Protein AF-A0A378MG06-F1 (afdb_monomer_lite)

Sequence (152 aa):
MESMGKHFRNWECFSLLSLLPGVKYLRTYIRFLKGSFFMEALMKEKLNILPEAPGCYIYKDENGEILYIGKSKCLKKRVRSYFNKTQIGKTARLVRLINDLEYIVTDSEKEALLLEMSLIHTYKPPFNIQLKDGTSYPYIKITNEKIRSSRS

Structure (mmCIF, N/CA/C/O backbone):
data_AF-A0A378MG06-F1
#
_entry.id   AF-A0A378MG06-F1
#
loop_
_atom_site.group_PDB
_atom_site.id
_atom_site.type_symbol
_atom_site.label_atom_id
_atom_site.label_alt_id
_atom_site.label_comp_id
_atom_site.label_asym_id
_atom_site.label_entity_id
_atom_site.label_seq_id
_atom_site.pdbx_PDB_ins_code
_atom_site.Cartn_x
_atom_site.Cartn_y
_atom_site.Cartn_z
_atom_site.occupancy
_atom_site.B_iso_or_equiv
_atom_site.auth_seq_id
_atom_site.auth_comp_id
_atom_site.auth_asym_id
_atom_site.auth_atom_id
_atom_site.pdbx_PDB_model_num
ATOM 1 N N . MET A 1 1 ? -21.850 9.815 -35.451 1.00 33.56 1 MET A N 1
ATOM 2 C CA . MET A 1 1 ? -21.741 8.764 -36.483 1.00 33.56 1 MET A CA 1
ATOM 3 C C . MET A 1 1 ? -20.522 9.118 -37.322 1.00 33.56 1 MET A C 1
ATOM 5 O O . MET A 1 1 ? -20.581 10.116 -38.018 1.00 33.56 1 MET A O 1
ATOM 9 N N . GLU A 1 2 ? -19.354 8.640 -36.869 1.00 34.91 2 GLU A N 1
ATOM 10 C CA . GLU A 1 2 ? -18.378 7.842 -37.657 1.00 34.91 2 GLU A CA 1
ATOM 11 C C . GLU A 1 2 ? -17.551 8.706 -38.635 1.00 34.91 2 GLU A C 1
ATOM 13 O O . GLU A 1 2 ? -18.105 9.449 -39.422 1.00 34.91 2 GLU A O 1
ATOM 18 N N . SER A 1 3 ? -16.215 8.734 -38.618 1.00 33.41 3 SER A N 1
ATOM 19 C CA . SER A 1 3 ? -15.285 7.626 -38.402 1.00 33.41 3 SER A CA 1
ATOM 20 C C . SER A 1 3 ? -14.043 8.020 -37.585 1.00 33.41 3 SER A C 1
ATOM 22 O O . SER A 1 3 ? -13.287 8.925 -37.946 1.00 33.41 3 SER A O 1
ATOM 24 N N . MET A 1 4 ? -13.786 7.241 -36.534 1.00 36.12 4 MET A N 1
ATOM 25 C CA . MET A 1 4 ? -12.445 6.935 -36.038 1.00 36.12 4 MET A CA 1
ATOM 26 C C . MET A 1 4 ? -11.611 6.258 -37.138 1.00 36.12 4 MET A C 1
ATOM 28 O O . MET A 1 4 ? -12.160 5.554 -37.980 1.00 36.12 4 MET A O 1
ATOM 32 N N . GLY A 1 5 ? -10.281 6.355 -37.046 1.00 38.69 5 GLY A N 1
ATOM 33 C CA . GLY A 1 5 ? -9.412 5.283 -37.547 1.00 38.69 5 GLY A CA 1
ATOM 34 C C . GLY A 1 5 ? -8.328 5.687 -38.536 1.00 38.69 5 GLY A C 1
ATOM 35 O O . GLY A 1 5 ? -8.297 5.180 -39.649 1.00 38.69 5 GLY A O 1
ATOM 36 N N . LYS A 1 6 ? -7.362 6.504 -38.102 1.00 40.28 6 LYS A N 1
ATOM 37 C CA . LYS A 1 6 ? -5.994 6.457 -38.652 1.00 40.28 6 LYS A CA 1
ATOM 38 C C . LYS A 1 6 ? -4.939 6.506 -37.544 1.00 40.28 6 LYS A C 1
ATOM 40 O O . LYS A 1 6 ? -3.966 7.240 -37.623 1.00 40.28 6 LYS A O 1
ATOM 45 N N . HIS A 1 7 ? -5.107 5.672 -36.519 1.00 35.78 7 HIS A N 1
ATOM 46 C CA . HIS A 1 7 ? -3.945 5.083 -35.856 1.00 35.78 7 HIS A CA 1
ATOM 47 C C . HIS A 1 7 ? -3.669 3.761 -36.562 1.00 35.78 7 HIS A C 1
ATOM 49 O O . HIS A 1 7 ? -4.228 2.720 -36.218 1.00 35.78 7 HIS A O 1
ATOM 55 N N . PHE A 1 8 ? -2.856 3.830 -37.617 1.00 36.25 8 PHE A N 1
ATOM 56 C CA . PHE A 1 8 ? -2.288 2.638 -38.228 1.00 36.25 8 PHE A CA 1
ATOM 57 C C . PHE A 1 8 ? -1.542 1.868 -37.137 1.00 36.25 8 PHE A C 1
ATOM 59 O O . PHE A 1 8 ? -0.629 2.381 -36.488 1.00 36.25 8 PHE A O 1
ATOM 66 N N . ARG A 1 9 ? -2.018 0.652 -36.881 1.00 44.00 9 ARG A N 1
ATOM 67 C CA . ARG A 1 9 ? -1.487 -0.271 -35.889 1.00 44.00 9 ARG A CA 1
ATOM 68 C C . ARG A 1 9 ? -0.050 -0.632 -36.268 1.00 44.00 9 ARG A C 1
ATOM 70 O O . ARG A 1 9 ? 0.170 -1.541 -37.058 1.00 44.00 9 ARG A O 1
ATOM 77 N N . ASN A 1 10 ? 0.927 0.026 -35.638 1.00 46.59 10 ASN A N 1
ATOM 78 C CA . ASN A 1 10 ? 2.355 -0.312 -35.739 1.00 46.59 10 ASN A CA 1
ATOM 79 C C . ASN A 1 10 ? 2.647 -1.798 -35.433 1.00 46.59 10 ASN A C 1
ATOM 81 O O . ASN A 1 10 ? 3.694 -2.313 -35.806 1.00 46.59 10 ASN A O 1
ATOM 85 N N . TRP A 1 11 ? 1.724 -2.513 -34.784 1.00 43.53 11 TRP A N 1
ATOM 86 C CA . TRP A 1 11 ? 1.871 -3.916 -34.397 1.00 43.53 11 TRP A CA 1
ATOM 87 C C . TRP A 1 11 ? 1.807 -4.927 -35.554 1.00 43.53 11 TRP A C 1
ATOM 89 O O . TRP A 1 11 ? 2.379 -6.009 -35.409 1.00 43.53 11 TRP A O 1
ATOM 99 N N . GLU A 1 12 ? 1.182 -4.606 -36.694 1.00 46.97 12 GLU A N 1
ATOM 100 C CA . G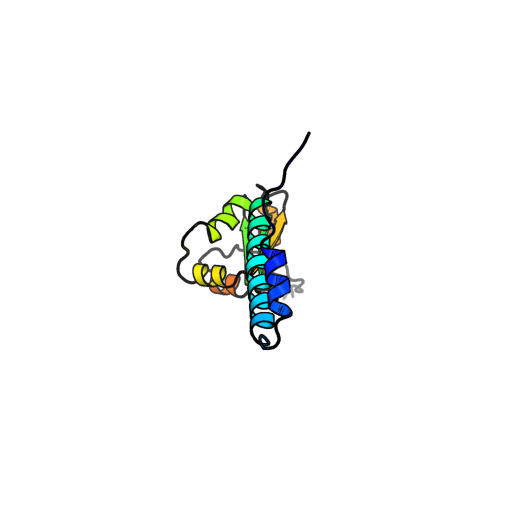LU A 1 12 ? 1.111 -5.541 -37.834 1.00 46.97 12 GLU A CA 1
ATOM 101 C C . GLU A 1 12 ? 2.462 -5.661 -38.563 1.00 46.97 12 GLU A C 1
ATOM 103 O O . GLU A 1 12 ? 2.894 -6.779 -38.865 1.00 46.97 12 GLU A O 1
ATOM 108 N N . CYS A 1 13 ? 3.204 -4.551 -38.700 1.00 47.72 13 CYS A N 1
ATOM 109 C CA . CYS A 1 13 ? 4.572 -4.536 -39.242 1.00 47.72 13 CYS A CA 1
ATOM 110 C C . CYS A 1 13 ? 5.557 -5.385 -38.420 1.00 47.72 13 CYS A C 1
ATOM 112 O O . CYS A 1 13 ? 6.447 -6.023 -38.979 1.00 47.72 13 CYS A O 1
ATOM 114 N N . PHE A 1 14 ? 5.395 -5.449 -37.094 1.00 52.12 14 PHE A N 1
ATOM 115 C CA . PHE A 1 14 ? 6.279 -6.253 -36.242 1.00 52.12 14 PHE A CA 1
ATOM 116 C C . PHE A 1 14 ? 6.019 -7.761 -36.341 1.00 52.12 14 PHE A C 1
ATOM 118 O O . PHE A 1 14 ? 6.924 -8.544 -36.054 1.00 52.12 14 PHE A O 1
ATOM 125 N N . SER A 1 15 ? 4.819 -8.191 -36.756 1.00 53.66 15 SER A N 1
ATOM 126 C CA . SER A 1 15 ? 4.554 -9.619 -36.984 1.00 53.66 15 SER A CA 1
ATOM 127 C C . SER A 1 15 ? 5.322 -10.145 -38.206 1.00 53.66 15 SER A C 1
ATOM 129 O O . SER A 1 15 ? 5.875 -11.244 -38.156 1.00 53.66 15 SER A O 1
ATOM 131 N N . LEU A 1 16 ? 5.476 -9.315 -39.244 1.00 54.25 16 LEU A N 1
ATOM 132 C CA . LEU A 1 16 ? 6.189 -9.648 -40.481 1.00 54.25 16 LEU A CA 1
ATOM 133 C C . LEU A 1 16 ? 7.706 -9.798 -40.280 1.00 54.25 16 LEU A C 1
ATOM 135 O O . LEU A 1 16 ? 8.316 -10.667 -40.897 1.00 54.25 16 LEU A O 1
ATOM 139 N N . LEU A 1 17 ? 8.316 -9.051 -39.350 1.00 55.06 17 LEU A N 1
ATOM 140 C CA . LEU A 1 17 ? 9.748 -9.195 -39.033 1.00 55.06 17 LEU A CA 1
ATOM 141 C C . LEU A 1 17 ? 10.109 -10.561 -38.421 1.00 55.06 17 LEU A C 1
ATOM 143 O O . LEU A 1 17 ? 11.265 -10.974 -38.474 1.00 55.06 17 LEU A O 1
ATOM 147 N N . SER A 1 18 ? 9.134 -11.268 -37.840 1.00 54.19 18 SER A N 1
ATOM 148 C CA . SER A 1 18 ? 9.343 -12.590 -37.234 1.00 54.19 18 SER A CA 1
ATOM 149 C C . SER A 1 18 ? 9.375 -13.749 -38.242 1.00 54.19 18 SER A C 1
ATOM 151 O O . SER A 1 18 ? 9.737 -14.864 -37.864 1.00 54.19 18 SER A O 1
ATOM 153 N N . LEU A 1 19 ? 9.025 -13.482 -39.508 1.00 55.62 19 LEU A N 1
ATOM 154 C CA . LEU A 1 19 ? 9.002 -14.449 -40.614 1.00 55.62 19 LEU A CA 1
ATOM 155 C C . LEU A 1 19 ? 10.276 -14.415 -41.476 1.00 55.62 19 LEU A C 1
ATOM 157 O O . LEU A 1 19 ? 10.436 -15.257 -42.357 1.00 55.62 19 LEU A O 1
ATOM 161 N N . LEU A 1 20 ? 11.197 -13.477 -41.224 1.00 57.81 20 LEU A N 1
ATOM 162 C CA . LEU A 1 20 ? 12.468 -13.404 -41.943 1.00 57.81 20 LEU A CA 1
ATOM 163 C C . LEU A 1 20 ? 13.445 -14.480 -41.420 1.00 57.81 20 LEU A C 1
ATOM 165 O O . LEU A 1 20 ? 13.736 -14.520 -40.217 1.00 57.81 20 LEU A O 1
ATOM 169 N N . PRO A 1 21 ? 13.977 -15.362 -42.286 1.00 49.91 21 PRO A N 1
ATOM 170 C CA . PRO A 1 21 ? 14.951 -16.367 -41.877 1.00 49.91 21 PRO A CA 1
ATOM 171 C C . PRO A 1 21 ? 16.254 -15.679 -41.442 1.00 49.91 21 PRO A C 1
ATOM 173 O O . PRO A 1 21 ? 16.888 -14.980 -42.224 1.00 49.91 21 PRO A O 1
ATOM 176 N N . GLY A 1 22 ? 16.641 -15.853 -40.173 1.00 56.19 22 GLY A N 1
ATOM 177 C CA . GLY A 1 22 ? 17.875 -15.290 -39.597 1.00 56.19 22 GLY A CA 1
ATOM 178 C C . GLY A 1 22 ? 17.691 -14.554 -38.267 1.00 56.19 22 GLY A C 1
ATOM 179 O O . GLY A 1 22 ? 18.656 -14.354 -37.535 1.00 56.19 22 GLY A O 1
ATOM 180 N N . 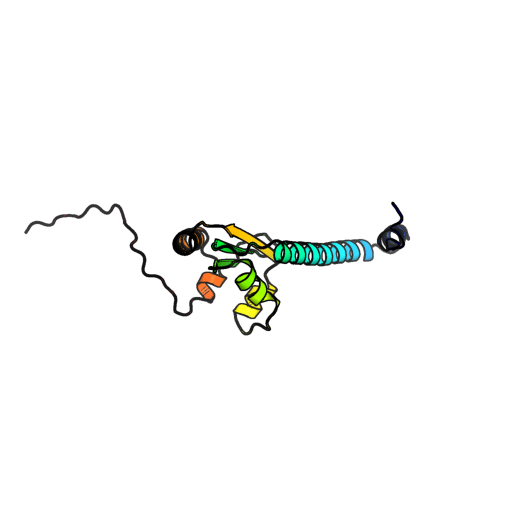VAL A 1 23 ? 16.456 -14.221 -37.877 1.00 53.88 23 VAL A N 1
ATOM 181 C CA . VAL A 1 23 ? 16.195 -13.362 -36.709 1.00 53.88 23 VAL A CA 1
ATOM 182 C C . VAL A 1 23 ? 15.773 -14.149 -35.456 1.00 53.88 23 VAL A C 1
ATOM 184 O O . VAL A 1 23 ? 14.777 -13.845 -34.801 1.00 53.88 23 VAL A O 1
ATOM 187 N N . LYS A 1 24 ? 16.540 -15.183 -35.075 1.00 50.25 24 LYS A N 1
ATOM 188 C CA . LYS A 1 24 ? 16.274 -15.972 -33.845 1.00 50.25 24 LYS A CA 1
ATOM 189 C C . LYS A 1 24 ? 16.341 -15.126 -32.560 1.00 50.25 24 LYS A C 1
ATOM 191 O O . LYS A 1 24 ? 15.642 -15.435 -31.600 1.00 50.25 24 LYS A O 1
ATOM 196 N N . TYR A 1 25 ? 17.116 -14.038 -32.559 1.00 52.03 25 TYR A N 1
ATOM 197 C CA . TYR A 1 25 ? 17.301 -13.161 -31.394 1.00 52.03 25 TYR A CA 1
ATOM 198 C C . TYR A 1 25 ? 16.210 -12.089 -31.220 1.00 52.03 25 TYR A C 1
ATOM 200 O O . TYR A 1 25 ? 15.889 -11.742 -30.081 1.00 52.03 25 TYR A O 1
ATOM 208 N N . LEU A 1 26 ? 15.563 -11.604 -32.295 1.00 54.31 26 LEU A N 1
ATOM 209 C CA . LEU A 1 26 ? 14.490 -10.606 -32.134 1.00 54.31 26 LEU A CA 1
ATOM 210 C C . LEU A 1 26 ? 13.245 -11.199 -31.489 1.00 54.31 26 LEU A C 1
ATOM 212 O O . LEU A 1 26 ? 12.506 -10.463 -30.853 1.00 54.31 26 LEU A O 1
ATOM 216 N N . ARG A 1 27 ? 12.978 -12.501 -31.622 1.00 50.41 27 ARG A N 1
ATOM 217 C CA . ARG A 1 27 ? 11.740 -13.079 -31.081 1.00 50.41 27 ARG A CA 1
ATOM 218 C C . ARG A 1 27 ? 11.698 -13.009 -29.550 1.00 50.41 27 ARG A C 1
ATOM 220 O O . ARG A 1 27 ? 10.661 -12.663 -28.986 1.00 50.41 27 ARG A O 1
ATOM 227 N N . THR A 1 28 ? 12.829 -13.257 -28.888 1.00 53.09 28 THR A N 1
ATOM 228 C CA . THR A 1 28 ? 12.982 -13.087 -27.433 1.00 53.09 28 THR A CA 1
ATOM 229 C C . THR A 1 28 ? 12.961 -11.613 -27.048 1.00 53.09 28 THR A C 1
ATOM 231 O O . THR A 1 28 ? 12.262 -11.246 -26.110 1.00 53.09 28 THR A O 1
ATOM 234 N N . TYR A 1 29 ? 13.644 -10.755 -27.809 1.00 56.84 29 TYR A N 1
ATOM 235 C CA . TYR A 1 29 ? 13.672 -9.313 -27.558 1.00 56.84 29 TYR A CA 1
ATOM 236 C C . TYR A 1 29 ? 12.289 -8.662 -27.719 1.00 56.84 29 TYR A C 1
ATOM 238 O O . TYR A 1 29 ? 11.867 -7.896 -26.868 1.00 56.84 29 TYR A O 1
ATOM 246 N N . ILE A 1 30 ? 11.515 -9.039 -28.739 1.00 56.34 30 ILE A N 1
ATOM 247 C CA . ILE A 1 30 ? 10.133 -8.587 -28.948 1.00 56.34 30 ILE A CA 1
ATOM 248 C C . ILE A 1 30 ? 9.219 -9.113 -27.835 1.00 56.34 30 ILE A C 1
ATOM 250 O O . ILE A 1 30 ? 8.339 -8.384 -27.389 1.00 56.34 30 ILE A O 1
ATOM 254 N N . ARG A 1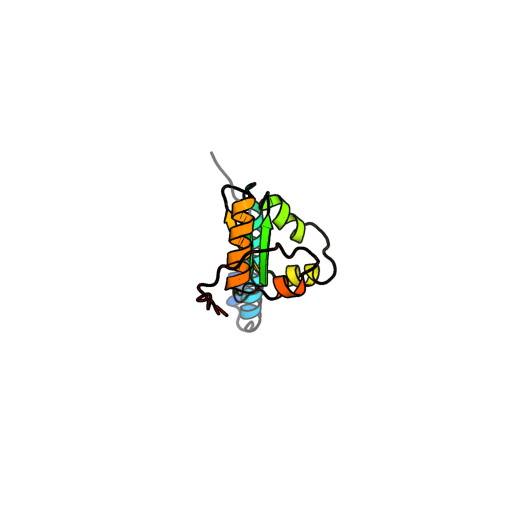 31 ? 9.413 -10.350 -27.352 1.00 55.59 31 ARG A N 1
ATOM 255 C CA . ARG A 1 31 ? 8.663 -10.882 -26.199 1.00 55.59 31 ARG A CA 1
ATOM 256 C C . ARG A 1 31 ? 8.991 -10.117 -24.913 1.00 55.59 31 ARG A C 1
ATOM 258 O O . ARG A 1 31 ? 8.076 -9.771 -24.174 1.00 55.59 31 ARG A O 1
ATOM 265 N N . PHE A 1 32 ? 10.267 -9.818 -24.690 1.00 59.16 32 PHE A N 1
ATOM 266 C CA . PHE A 1 32 ? 10.763 -9.039 -23.558 1.00 59.16 32 PHE A CA 1
ATOM 267 C C . PHE A 1 32 ? 10.256 -7.587 -23.595 1.00 59.16 32 PHE A C 1
ATOM 269 O O . PHE A 1 32 ? 9.690 -7.107 -22.617 1.00 59.16 32 PHE A O 1
ATOM 276 N N . LEU A 1 33 ? 10.350 -6.923 -24.751 1.00 59.94 33 LEU A N 1
ATOM 277 C CA . LEU A 1 33 ? 9.834 -5.569 -24.968 1.00 59.94 33 LEU A CA 1
ATOM 278 C C . LEU A 1 33 ? 8.312 -5.500 -24.821 1.00 59.94 33 LEU A C 1
ATOM 280 O O . LEU A 1 33 ? 7.804 -4.568 -24.205 1.00 59.94 33 LEU A O 1
ATOM 284 N N . LYS A 1 34 ? 7.576 -6.490 -25.345 1.00 58.75 34 LYS A N 1
ATOM 285 C CA . LYS A 1 34 ? 6.123 -6.574 -25.149 1.00 58.75 34 LYS A CA 1
ATOM 286 C C . LYS A 1 34 ? 5.769 -6.776 -23.680 1.00 58.75 34 LYS A C 1
ATOM 288 O O . LYS A 1 34 ? 4.843 -6.125 -23.223 1.00 58.75 34 LYS A O 1
ATOM 293 N N . GLY A 1 35 ? 6.496 -7.625 -22.951 1.00 59.88 35 GLY A N 1
ATOM 294 C CA . GLY A 1 35 ? 6.280 -7.842 -21.519 1.00 59.88 35 GLY A CA 1
ATOM 295 C C . GLY A 1 35 ? 6.499 -6.568 -20.706 1.00 59.88 35 GLY A C 1
ATOM 296 O O . GLY A 1 35 ? 5.588 -6.120 -20.022 1.00 59.88 35 GLY A O 1
ATOM 297 N N . SER A 1 36 ? 7.663 -5.933 -20.853 1.00 67.94 36 SER A N 1
ATOM 298 C CA . SER A 1 36 ? 8.000 -4.700 -20.131 1.00 67.94 36 SER A CA 1
ATOM 299 C C . SER A 1 36 ? 7.027 -3.552 -20.439 1.00 67.94 36 SER A C 1
ATOM 301 O O . SER A 1 36 ? 6.497 -2.934 -19.518 1.00 67.94 36 SER A O 1
ATOM 303 N N . PHE A 1 37 ? 6.711 -3.318 -21.718 1.00 71.88 37 PHE A N 1
ATOM 304 C CA . PHE A 1 37 ? 5.774 -2.264 -22.116 1.00 71.88 37 PHE A CA 1
ATOM 305 C C . PHE A 1 37 ? 4.336 -2.544 -21.653 1.00 71.88 37 PHE A C 1
ATOM 307 O O . PHE A 1 37 ? 3.630 -1.634 -21.221 1.00 71.88 37 PHE A O 1
ATOM 314 N N . PHE A 1 38 ? 3.889 -3.801 -21.726 1.00 72.94 38 PHE A N 1
ATOM 315 C CA . PHE A 1 38 ? 2.547 -4.191 -21.293 1.00 72.94 38 PHE A CA 1
ATOM 316 C C . PHE A 1 38 ? 2.375 -4.051 -19.777 1.00 72.94 38 PHE A C 1
ATOM 318 O O . PHE A 1 38 ? 1.356 -3.528 -19.331 1.00 72.94 38 PHE A O 1
ATOM 325 N N . MET A 1 39 ? 3.386 -4.429 -18.989 1.00 71.00 39 MET A N 1
ATOM 326 C CA . MET A 1 39 ? 3.365 -4.247 -17.533 1.00 71.00 39 MET A CA 1
ATOM 327 C C . MET A 1 39 ? 3.359 -2.766 -17.144 1.00 71.00 39 MET A C 1
ATOM 329 O O . MET A 1 39 ? 2.595 -2.366 -16.267 1.00 71.00 39 MET A O 1
ATOM 333 N N . GLU A 1 40 ? 4.125 -1.919 -17.840 1.00 76.25 40 GLU A N 1
ATOM 334 C CA . GLU A 1 40 ? 4.091 -0.471 -17.604 1.00 76.25 40 GLU A CA 1
ATOM 335 C C . GLU A 1 40 ? 2.706 0.129 -17.908 1.00 76.25 40 GLU A C 1
ATOM 337 O O . GLU A 1 40 ? 2.199 0.961 -17.150 1.00 76.25 40 GLU A O 1
ATOM 342 N N . ALA A 1 41 ? 2.066 -0.308 -18.997 1.00 78.94 41 ALA A N 1
ATOM 343 C CA . ALA A 1 41 ? 0.722 0.129 -19.363 1.00 78.94 41 ALA A CA 1
ATOM 344 C C . ALA A 1 41 ? -0.331 -0.307 -18.327 1.00 78.94 41 ALA A C 1
ATOM 346 O O . ALA A 1 41 ? -1.130 0.524 -17.890 1.00 78.94 41 ALA A O 1
ATOM 347 N N . LEU A 1 42 ? -0.285 -1.566 -17.878 1.00 82.06 42 LEU A N 1
ATOM 348 C CA . LEU A 1 42 ? -1.175 -2.093 -16.838 1.00 82.06 42 LEU A CA 1
ATOM 349 C C . LEU A 1 42 ? -1.006 -1.355 -15.509 1.00 82.06 42 LEU A C 1
ATOM 351 O O . LEU A 1 42 ? -1.989 -0.977 -14.872 1.00 82.06 42 LEU A O 1
ATOM 355 N N . MET A 1 43 ? 0.236 -1.099 -15.096 1.00 85.94 43 MET A N 1
ATOM 356 C CA . MET A 1 43 ? 0.512 -0.359 -13.868 1.00 85.94 43 MET A CA 1
ATOM 357 C C . MET A 1 43 ? -0.032 1.076 -13.951 1.00 85.94 43 MET A C 1
ATOM 359 O O . MET A 1 43 ? -0.660 1.560 -13.008 1.00 85.94 43 MET A O 1
ATOM 363 N N . LYS A 1 44 ? 0.128 1.753 -15.097 1.00 85.94 44 LYS A N 1
ATOM 364 C CA . LYS A 1 44 ? -0.471 3.081 -15.330 1.00 85.94 44 LYS A CA 1
ATOM 365 C C . LYS A 1 44 ? -1.996 3.050 -15.247 1.00 85.94 44 LYS A C 1
ATOM 367 O O . LYS A 1 44 ? -2.583 3.954 -14.653 1.00 85.94 44 LYS A O 1
ATOM 372 N N . GLU A 1 45 ? -2.637 2.027 -15.803 1.00 87.94 45 GLU A N 1
ATOM 373 C CA . GLU A 1 45 ? -4.088 1.855 -15.714 1.00 87.94 45 GLU A CA 1
ATOM 374 C C . GLU A 1 45 ? -4.540 1.668 -14.260 1.00 87.94 45 GLU A C 1
ATOM 376 O O . GLU A 1 45 ? -5.408 2.408 -13.788 1.00 87.94 45 GLU A O 1
ATOM 381 N N . LYS A 1 46 ? -3.871 0.784 -13.506 1.00 88.12 46 LYS A N 1
ATOM 382 C CA . LYS A 1 46 ? -4.120 0.585 -12.071 1.00 88.12 46 LYS A CA 1
ATOM 383 C C . LYS A 1 46 ? -4.011 1.892 -11.283 1.00 88.12 46 LYS A C 1
ATOM 385 O O . LYS A 1 46 ? -4.870 2.179 -10.455 1.00 88.12 46 LYS A O 1
ATOM 390 N N . LEU A 1 47 ? -3.016 2.735 -11.573 1.00 89.50 47 LEU A N 1
ATOM 391 C CA . LEU A 1 47 ? -2.845 4.051 -10.935 1.00 89.50 47 LEU A CA 1
ATOM 392 C C . LEU A 1 47 ? -3.946 5.074 -11.284 1.00 89.50 47 LEU A C 1
ATOM 394 O O . LEU A 1 47 ? -4.147 6.053 -10.546 1.00 89.50 47 LEU A O 1
ATOM 398 N N . ASN A 1 48 ? -4.649 4.886 -12.401 1.00 88.56 48 ASN A N 1
ATOM 399 C CA . ASN A 1 48 ? -5.739 5.758 -12.836 1.00 88.56 48 ASN A CA 1
ATOM 400 C C . ASN A 1 48 ? -7.066 5.421 -12.159 1.00 88.56 48 ASN A C 1
ATOM 402 O O . ASN A 1 48 ? -7.797 6.345 -11.807 1.00 88.56 48 ASN A O 1
ATOM 406 N N . ILE A 1 49 ? -7.329 4.136 -11.913 1.00 92.12 49 ILE A N 1
ATOM 407 C CA . ILE A 1 49 ? -8.579 3.650 -11.309 1.00 92.12 49 ILE A CA 1
ATOM 408 C C . ILE A 1 49 ? -8.561 3.618 -9.773 1.00 92.12 49 ILE A C 1
ATOM 410 O O . ILE A 1 49 ? -9.524 3.171 -9.155 1.00 92.12 49 ILE A O 1
ATOM 414 N N . LEU A 1 50 ? -7.478 4.075 -9.135 1.00 93.00 50 LEU A N 1
ATOM 415 C CA . LEU A 1 50 ? -7.380 4.083 -7.676 1.00 93.00 50 LEU A CA 1
ATOM 416 C C . LEU A 1 50 ? -8.482 4.938 -7.027 1.00 93.00 50 LEU A C 1
ATOM 418 O O . LEU A 1 50 ? -8.647 6.107 -7.401 1.00 93.00 50 LEU A O 1
ATOM 422 N N . PRO A 1 51 ? -9.159 4.419 -5.989 1.00 95.12 51 PRO A N 1
ATOM 423 C CA . PRO A 1 51 ? -10.219 5.144 -5.311 1.00 95.12 51 PRO A CA 1
ATOM 424 C C . PRO A 1 51 ? -9.668 6.256 -4.410 1.00 95.12 51 PRO A C 1
ATOM 426 O O . PRO A 1 51 ? -8.565 6.185 -3.852 1.00 95.12 51 PRO A O 1
ATOM 429 N N . GLU A 1 52 ? -10.486 7.286 -4.207 1.00 96.81 52 GLU A N 1
ATOM 430 C CA . GLU A 1 52 ? -10.257 8.335 -3.208 1.00 96.81 52 GLU A CA 1
ATOM 431 C C . GLU A 1 52 ? -10.839 7.938 -1.844 1.00 96.81 52 GLU A C 1
ATOM 433 O O . GLU A 1 52 ? -11.555 8.703 -1.213 1.00 96.81 52 GLU A O 1
ATOM 438 N N . ALA A 1 53 ? -10.511 6.727 -1.395 1.00 95.88 53 ALA A N 1
ATOM 439 C CA . ALA A 1 53 ? -11.029 6.119 -0.173 1.00 95.88 53 ALA A CA 1
ATOM 440 C C . ALA A 1 53 ? -9.887 5.677 0.764 1.00 95.88 53 ALA A C 1
ATOM 442 O O . ALA A 1 53 ? -8.742 5.523 0.298 1.00 95.88 53 ALA A O 1
ATOM 443 N N . PRO A 1 54 ? -10.163 5.485 2.068 1.00 97.06 54 PRO A N 1
ATOM 444 C CA . PRO A 1 54 ? -9.214 4.861 2.972 1.00 97.06 54 PRO A CA 1
ATOM 445 C C . PRO A 1 54 ? -9.035 3.374 2.645 1.00 97.06 54 PRO A C 1
ATOM 447 O O . PRO A 1 54 ? -9.889 2.738 2.031 1.00 97.06 54 PRO A O 1
ATOM 450 N N . GLY A 1 55 ? -7.881 2.830 3.023 1.00 96.94 55 GLY A N 1
ATOM 451 C CA . GLY A 1 55 ? -7.586 1.420 2.809 1.00 96.94 55 GLY A CA 1
ATOM 452 C C . GLY A 1 55 ? -6.105 1.082 2.876 1.00 96.94 55 GLY A C 1
ATOM 453 O O . GLY A 1 55 ? -5.264 1.928 3.205 1.00 96.94 55 GLY A O 1
ATOM 454 N N . CYS A 1 56 ? -5.788 -0.159 2.523 1.00 96.88 56 CYS A N 1
ATOM 455 C CA . CYS A 1 56 ? -4.427 -0.678 2.436 1.00 96.88 56 CYS A CA 1
ATOM 456 C C . CYS A 1 56 ? -3.992 -0.810 0.976 1.00 96.88 56 CYS A C 1
ATOM 458 O O . CYS A 1 56 ? -4.775 -1.241 0.136 1.00 96.88 56 CYS A O 1
ATOM 460 N N . TYR A 1 57 ? -2.741 -0.469 0.682 1.00 96.19 57 TYR A N 1
ATOM 461 C CA . TYR A 1 57 ? -2.080 -0.747 -0.591 1.00 96.19 57 TYR A CA 1
ATOM 462 C C . TYR A 1 57 ? -0.964 -1.769 -0.383 1.00 96.19 57 TYR A C 1
ATOM 464 O O . TYR A 1 57 ? -0.308 -1.783 0.662 1.00 96.19 57 TYR A O 1
ATOM 472 N N . ILE A 1 58 ? -0.758 -2.614 -1.387 1.00 96.69 58 ILE A N 1
ATOM 473 C CA . ILE A 1 58 ? 0.170 -3.742 -1.361 1.00 96.69 58 ILE A CA 1
ATOM 474 C C . ILE A 1 58 ? 1.021 -3.658 -2.626 1.00 96.69 58 ILE A C 1
ATOM 476 O O . ILE A 1 58 ? 0.491 -3.682 -3.735 1.00 96.69 58 ILE A O 1
ATOM 480 N N . TYR A 1 59 ? 2.333 -3.546 -2.457 1.00 96.62 59 TYR A N 1
ATOM 481 C CA . TYR A 1 59 ? 3.290 -3.579 -3.556 1.00 96.62 59 TYR A CA 1
ATOM 482 C C . TYR A 1 59 ? 3.912 -4.961 -3.673 1.00 96.62 59 TYR A C 1
ATOM 484 O O . TYR A 1 59 ? 4.335 -5.531 -2.662 1.00 96.62 59 TYR A O 1
ATOM 492 N N . LYS A 1 60 ? 4.005 -5.462 -4.905 1.00 95.31 60 LYS A N 1
ATOM 493 C CA . LYS A 1 60 ? 4.587 -6.766 -5.218 1.00 95.31 60 LYS A CA 1
ATOM 494 C C . LYS A 1 60 ? 5.717 -6.657 -6.234 1.00 95.31 60 LYS A C 1
ATOM 496 O O . LYS A 1 60 ? 5.754 -5.704 -7.018 1.00 95.31 60 LYS A O 1
ATOM 501 N N . ASP A 1 61 ? 6.628 -7.620 -6.190 1.00 94.50 61 ASP A N 1
ATOM 502 C CA . ASP A 1 61 ? 7.701 -7.763 -7.172 1.00 94.50 61 ASP A CA 1
ATOM 503 C C . ASP A 1 61 ? 7.226 -8.480 -8.449 1.00 94.50 61 ASP A C 1
ATOM 505 O O . ASP A 1 61 ? 6.038 -8.758 -8.637 1.00 94.50 61 ASP A O 1
ATOM 509 N N . GLU A 1 62 ? 8.157 -8.748 -9.365 1.00 91.88 62 GLU A N 1
ATOM 510 C CA . GLU A 1 62 ? 7.881 -9.452 -10.623 1.00 91.88 62 GLU A CA 1
ATOM 511 C C . GLU A 1 62 ? 7.427 -10.907 -10.447 1.00 91.88 62 GLU A C 1
ATOM 513 O O . GLU A 1 62 ? 6.744 -11.442 -11.321 1.00 91.88 62 GLU A O 1
ATOM 518 N N . ASN A 1 63 ? 7.739 -11.517 -9.303 1.00 92.25 63 ASN A N 1
ATOM 519 C CA . ASN A 1 63 ? 7.344 -12.875 -8.942 1.00 92.25 63 ASN A CA 1
ATOM 520 C C . ASN A 1 63 ? 6.005 -12.911 -8.184 1.00 92.25 63 ASN A C 1
ATOM 522 O O . ASN A 1 63 ? 5.489 -13.989 -7.889 1.00 92.25 63 ASN A O 1
ATOM 526 N N . GLY A 1 64 ? 5.424 -11.746 -7.878 1.00 91.69 64 GLY A N 1
ATOM 527 C CA . GLY A 1 64 ? 4.201 -11.617 -7.090 1.00 91.69 64 GLY A CA 1
ATOM 528 C C . GLY A 1 64 ? 4.427 -11.659 -5.575 1.00 91.69 64 GLY A C 1
ATOM 529 O O . GLY A 1 64 ? 3.452 -11.713 -4.820 1.00 91.69 64 GLY A O 1
ATOM 530 N N . GLU A 1 65 ? 5.675 -11.605 -5.107 1.00 95.31 65 GLU A N 1
ATOM 531 C CA . GLU A 1 65 ? 5.998 -11.551 -3.684 1.00 95.31 65 GLU A CA 1
ATOM 532 C C . GLU A 1 65 ? 5.678 -10.173 -3.102 1.00 95.31 65 GLU A C 1
ATOM 534 O O . GLU A 1 65 ? 5.966 -9.136 -3.702 1.00 95.31 65 GLU A O 1
ATOM 539 N N . ILE A 1 66 ? 5.091 -10.142 -1.902 1.00 96.44 66 ILE A N 1
ATOM 540 C CA . ILE A 1 66 ? 4.719 -8.888 -1.242 1.00 96.44 66 ILE A CA 1
ATOM 541 C C . ILE A 1 66 ? 5.973 -8.193 -0.712 1.00 96.44 66 ILE A C 1
ATOM 543 O O . ILE A 1 66 ? 6.599 -8.638 0.249 1.00 96.44 66 ILE A O 1
ATOM 547 N N . LEU A 1 67 ? 6.288 -7.039 -1.292 1.00 95.38 67 LEU A N 1
ATOM 548 C CA . LEU A 1 67 ? 7.421 -6.208 -0.900 1.00 95.38 67 LEU A CA 1
ATOM 549 C C . LEU A 1 67 ? 7.079 -5.290 0.268 1.00 95.38 67 LEU A C 1
ATOM 551 O O . LEU A 1 67 ? 7.880 -5.135 1.195 1.00 95.38 67 LEU A O 1
ATOM 555 N N . TYR A 1 68 ? 5.907 -4.657 0.205 1.00 95.62 68 TYR A N 1
ATOM 556 C CA . TYR A 1 68 ? 5.485 -3.632 1.152 1.00 95.62 68 TYR A CA 1
ATOM 557 C C . TYR A 1 68 ? 3.963 -3.539 1.244 1.00 95.62 68 TYR A C 1
ATOM 559 O O . TYR A 1 68 ? 3.266 -3.619 0.235 1.00 95.62 68 TYR A O 1
ATOM 567 N N . ILE A 1 69 ? 3.463 -3.292 2.448 1.00 95.69 69 ILE A N 1
ATOM 568 C CA . ILE A 1 69 ? 2.060 -3.012 2.745 1.00 95.69 69 ILE A CA 1
ATOM 569 C C . ILE A 1 69 ? 1.996 -1.684 3.497 1.00 95.69 69 ILE A C 1
ATOM 571 O O . ILE A 1 69 ? 2.758 -1.473 4.440 1.00 95.69 69 ILE A O 1
ATOM 575 N N . GLY A 1 70 ? 1.088 -0.794 3.109 1.00 94.50 70 GLY A N 1
ATOM 576 C CA . GLY A 1 70 ? 0.846 0.443 3.849 1.00 94.50 70 GLY A CA 1
ATOM 577 C C . GLY A 1 70 ? -0.622 0.840 3.860 1.00 94.50 70 GLY A C 1
ATOM 578 O O . GLY A 1 70 ? -1.373 0.497 2.950 1.00 94.50 70 GLY A O 1
ATOM 579 N N . LYS A 1 71 ? -1.043 1.601 4.871 1.00 94.69 71 LYS A N 1
ATOM 580 C CA . LYS A 1 71 ? -2.378 2.214 4.930 1.00 94.69 71 LYS A CA 1
ATOM 581 C C . LYS A 1 71 ? -2.405 3.648 4.411 1.00 94.69 71 LYS A C 1
ATOM 583 O O . LYS A 1 71 ? -1.418 4.388 4.459 1.00 94.69 71 LYS A O 1
ATOM 588 N N . SER A 1 72 ? -3.576 4.090 3.967 1.00 94.88 72 SER A N 1
ATOM 589 C CA . SER A 1 72 ? -3.831 5.476 3.583 1.00 94.88 72 SER A CA 1
ATOM 590 C C . SER A 1 72 ? -5.245 5.918 3.946 1.00 94.88 72 SER A C 1
ATOM 592 O O . SER A 1 72 ? -6.164 5.111 3.967 1.00 94.88 72 SER A O 1
ATOM 594 N N . LYS A 1 73 ? -5.417 7.228 4.164 1.00 94.88 73 LYS A N 1
ATOM 595 C CA . LYS A 1 73 ? -6.733 7.893 4.189 1.00 94.88 73 LYS A CA 1
ATOM 596 C C . LYS A 1 73 ? -7.327 8.045 2.781 1.00 94.88 73 LYS A C 1
ATOM 598 O O . LYS A 1 73 ? -8.523 8.218 2.615 1.00 94.88 73 LYS A O 1
ATOM 603 N N . CYS A 1 74 ? -6.455 8.057 1.773 1.00 96.06 74 CYS A N 1
ATOM 604 C CA . CYS A 1 74 ? -6.791 8.221 0.364 1.00 96.06 74 CYS A CA 1
ATOM 605 C C . CYS A 1 74 ? -5.775 7.441 -0.480 1.00 96.06 74 CYS A C 1
ATOM 607 O O . CYS A 1 74 ? -4.620 7.868 -0.632 1.00 96.06 74 CYS A O 1
ATOM 609 N N . LEU A 1 75 ? -6.176 6.273 -0.983 1.00 95.44 75 LEU A N 1
ATOM 610 C CA . LEU A 1 75 ? -5.310 5.366 -1.744 1.00 95.44 75 LEU A CA 1
ATOM 611 C C . LEU A 1 75 ? -4.705 6.058 -2.974 1.00 95.44 75 LEU A C 1
ATOM 613 O O . LEU A 1 75 ? -3.481 6.091 -3.116 1.00 95.44 75 LEU A O 1
ATOM 617 N N . LYS A 1 76 ? -5.532 6.731 -3.786 1.00 95.19 76 LYS A N 1
ATOM 618 C CA . LYS A 1 76 ? -5.092 7.465 -4.986 1.00 95.19 76 LYS A CA 1
ATOM 619 C C . LYS A 1 76 ? -3.964 8.461 -4.716 1.00 95.19 76 LYS A C 1
ATOM 621 O O . LYS A 1 76 ? -2.947 8.442 -5.407 1.00 95.19 76 LYS A O 1
ATOM 626 N N . LYS A 1 77 ? -4.109 9.326 -3.702 1.00 93.88 77 LYS A N 1
ATOM 627 C CA . LYS A 1 77 ? -3.098 10.350 -3.369 1.00 93.88 77 LYS A CA 1
ATOM 628 C C . LYS A 1 77 ? -1.797 9.718 -2.879 1.00 93.88 77 LYS A C 1
ATOM 630 O O . LYS A 1 77 ? -0.714 10.126 -3.300 1.00 93.88 77 LYS A O 1
ATOM 635 N N . ARG A 1 78 ? -1.897 8.725 -1.990 1.00 93.81 78 ARG A N 1
ATOM 636 C CA . ARG A 1 78 ? -0.727 8.102 -1.359 1.00 93.81 78 ARG A CA 1
ATOM 637 C C . ARG A 1 78 ? 0.084 7.296 -2.357 1.00 93.81 78 ARG A C 1
ATOM 639 O O . ARG A 1 78 ? 1.284 7.526 -2.455 1.00 93.81 78 ARG A O 1
ATOM 646 N N . VAL A 1 79 ? -0.554 6.423 -3.128 1.00 94.06 79 VAL A N 1
ATOM 647 C CA . VAL A 1 79 ? 0.145 5.580 -4.103 1.00 94.06 79 VAL A CA 1
ATOM 648 C C . VAL A 1 79 ? 0.803 6.438 -5.187 1.00 94.06 79 VAL A C 1
ATOM 650 O O . VAL A 1 79 ? 2.001 6.306 -5.417 1.00 94.06 79 VAL A O 1
ATOM 653 N N . ARG A 1 80 ? 0.089 7.413 -5.771 1.00 93.12 80 ARG A N 1
ATOM 654 C CA . ARG A 1 80 ? 0.668 8.323 -6.781 1.00 93.12 80 ARG A CA 1
ATOM 655 C C . ARG A 1 80 ? 1.887 9.090 -6.275 1.00 93.12 80 ARG A C 1
ATOM 657 O O . ARG A 1 80 ? 2.778 9.398 -7.059 1.00 93.12 80 ARG A O 1
ATOM 664 N N . SER A 1 81 ? 1.964 9.381 -4.975 1.00 90.12 81 SER A N 1
ATOM 665 C CA . SER A 1 81 ? 3.119 10.084 -4.408 1.00 90.12 81 SER A CA 1
ATOM 666 C C . SER A 1 81 ? 4.435 9.308 -4.532 1.00 90.12 81 SER A C 1
ATOM 668 O O . SER A 1 81 ? 5.479 9.950 -4.614 1.00 90.12 81 SER A O 1
ATOM 670 N N . TYR A 1 82 ? 4.390 7.970 -4.602 1.00 88.69 82 TYR A N 1
ATOM 671 C CA . TYR A 1 82 ? 5.577 7.135 -4.812 1.00 88.69 82 TYR A CA 1
ATOM 672 C C . TYR A 1 82 ? 6.122 7.258 -6.239 1.00 88.69 82 TYR A C 1
ATOM 674 O O . TYR A 1 82 ? 7.336 7.270 -6.415 1.00 88.69 82 TYR A O 1
ATOM 682 N N . PHE A 1 83 ? 5.237 7.403 -7.230 1.00 87.50 83 PHE A N 1
ATOM 683 C CA . PHE A 1 83 ? 5.592 7.407 -8.655 1.00 87.50 83 PHE A CA 1
ATOM 684 C C . PHE A 1 83 ? 5.801 8.812 -9.236 1.00 87.50 83 PHE A C 1
ATOM 686 O O . PHE A 1 83 ? 6.575 8.976 -10.171 1.00 87.50 83 PHE A O 1
ATOM 693 N N . ASN A 1 84 ? 5.154 9.838 -8.675 1.00 84.75 84 ASN A N 1
ATOM 694 C CA . ASN A 1 84 ? 5.236 11.208 -9.198 1.00 84.75 84 ASN A CA 1
ATOM 695 C C . ASN A 1 84 ? 6.387 12.033 -8.604 1.00 84.75 84 ASN A C 1
ATOM 697 O O . ASN A 1 84 ? 6.657 13.132 -9.081 1.00 84.75 84 ASN A O 1
ATOM 701 N N . LYS A 1 85 ? 7.024 11.561 -7.528 1.00 81.81 85 LYS A N 1
ATOM 702 C CA . LYS A 1 85 ? 8.110 12.278 -6.848 1.00 81.81 85 LYS A CA 1
ATOM 703 C C . LYS A 1 85 ? 9.393 11.470 -6.913 1.00 81.81 85 LYS A C 1
ATOM 705 O O . LYS A 1 85 ? 9.363 10.252 -6.744 1.00 81.81 85 LYS A O 1
ATOM 710 N N . THR A 1 86 ? 10.517 12.164 -7.061 1.00 84.56 86 THR A N 1
ATOM 711 C CA . THR A 1 86 ? 11.838 11.560 -6.889 1.00 84.56 86 THR A CA 1
ATOM 712 C C . THR A 1 86 ? 11.967 11.058 -5.457 1.00 84.56 86 THR A C 1
ATOM 714 O O . THR A 1 86 ? 11.987 11.841 -4.508 1.00 84.56 86 THR A O 1
ATOM 717 N N . GLN A 1 87 ? 12.024 9.740 -5.304 1.00 85.50 87 GLN A N 1
ATOM 718 C CA . GLN A 1 87 ? 12.265 9.097 -4.019 1.00 85.50 87 GLN A CA 1
ATOM 719 C C . GLN A 1 87 ? 13.767 8.985 -3.771 1.00 85.50 87 GLN A C 1
ATOM 721 O O . GLN A 1 87 ? 14.557 8.889 -4.710 1.00 85.50 87 GLN A O 1
ATOM 726 N N . ILE A 1 88 ? 14.163 8.944 -2.500 1.00 84.25 88 ILE A N 1
ATOM 727 C CA . ILE A 1 88 ? 15.565 8.813 -2.084 1.00 84.25 88 ILE A CA 1
ATOM 728 C C . ILE A 1 88 ? 15.701 7.582 -1.175 1.00 84.25 88 ILE A C 1
ATOM 730 O O . ILE A 1 88 ? 14.743 7.149 -0.530 1.00 84.25 88 ILE A O 1
ATOM 734 N N . GLY A 1 89 ? 16.892 6.983 -1.150 1.00 88.81 89 GLY A N 1
ATOM 735 C CA . GLY A 1 89 ? 17.242 5.911 -0.219 1.00 88.81 89 GLY A CA 1
ATOM 736 C C . GLY A 1 89 ? 16.402 4.642 -0.389 1.00 88.81 89 GLY A C 1
ATOM 737 O O . GLY A 1 89 ? 16.174 4.162 -1.501 1.00 88.81 89 GLY A O 1
ATOM 738 N N . LYS A 1 90 ? 15.943 4.079 0.735 1.00 86.00 90 LYS A N 1
ATOM 739 C CA . LYS A 1 90 ? 15.211 2.802 0.775 1.00 86.00 90 LYS A CA 1
ATOM 740 C C . LYS A 1 90 ? 13.894 2.851 -0.011 1.00 86.00 90 LYS A C 1
ATOM 742 O O . LYS A 1 90 ? 13.545 1.870 -0.660 1.00 86.00 90 LYS A O 1
ATOM 747 N N . THR A 1 91 ? 13.207 3.994 -0.019 1.00 87.25 91 THR A N 1
ATOM 748 C CA . THR A 1 91 ? 11.966 4.181 -0.787 1.00 87.25 91 THR A CA 1
ATOM 749 C C . THR A 1 91 ? 12.221 4.154 -2.291 1.00 87.25 91 THR A C 1
ATOM 751 O O . THR A 1 91 ? 11.448 3.551 -3.027 1.00 87.25 91 THR A O 1
ATOM 754 N N . ALA A 1 92 ? 13.329 4.737 -2.762 1.00 89.88 92 ALA A N 1
ATOM 755 C CA . ALA A 1 92 ? 13.713 4.647 -4.173 1.00 89.88 92 ALA A CA 1
ATOM 756 C C . ALA A 1 92 ? 13.988 3.199 -4.591 1.00 89.88 92 ALA A C 1
ATOM 758 O O . ALA A 1 92 ? 13.587 2.774 -5.673 1.00 89.88 92 ALA A O 1
ATOM 759 N N . ARG A 1 93 ? 14.640 2.427 -3.712 1.00 91.81 93 ARG A N 1
ATOM 760 C CA . ARG A 1 93 ? 14.882 0.999 -3.934 1.00 91.81 93 ARG A CA 1
ATOM 761 C C . ARG A 1 93 ? 13.578 0.206 -3.986 1.00 91.81 93 ARG A C 1
ATOM 763 O O . ARG A 1 93 ? 13.440 -0.612 -4.884 1.00 91.81 93 ARG A O 1
ATOM 770 N N . LEU A 1 94 ? 12.637 0.477 -3.078 1.00 91.81 94 LEU A N 1
ATOM 771 C CA . LEU A 1 94 ? 11.302 -0.122 -3.117 1.00 91.81 94 LEU A CA 1
ATOM 772 C C . LEU A 1 94 ? 10.640 0.150 -4.469 1.00 91.81 94 LEU A C 1
ATOM 774 O O . LEU A 1 94 ? 10.302 -0.800 -5.157 1.00 91.81 94 LEU A O 1
ATOM 778 N N . VAL A 1 95 ? 10.521 1.422 -4.874 1.00 92.12 95 VAL A N 1
ATOM 779 C CA . VAL A 1 95 ? 9.813 1.816 -6.107 1.00 92.12 95 VAL A CA 1
ATOM 780 C C . VAL A 1 95 ? 10.373 1.135 -7.355 1.00 92.12 95 VAL A C 1
ATOM 782 O O . VAL A 1 95 ? 9.600 0.766 -8.230 1.00 92.12 95 VAL A O 1
ATOM 785 N N . ARG A 1 96 ? 11.689 0.907 -7.423 1.00 91.62 96 ARG A N 1
ATOM 786 C CA . ARG A 1 96 ? 12.325 0.194 -8.545 1.00 91.62 96 ARG A CA 1
ATOM 787 C C . ARG A 1 96 ? 11.967 -1.290 -8.633 1.00 91.62 96 ARG A C 1
ATOM 789 O O . ARG A 1 96 ? 12.111 -1.859 -9.705 1.00 91.62 96 ARG A O 1
ATOM 796 N N . LEU A 1 97 ? 11.573 -1.909 -7.523 1.00 92.69 97 LEU A N 1
ATOM 797 C CA . LEU A 1 97 ? 11.210 -3.326 -7.464 1.00 92.69 97 LEU A CA 1
ATOM 798 C C . LEU A 1 97 ? 9.705 -3.555 -7.614 1.00 92.69 97 LEU A C 1
ATOM 800 O O . LEU A 1 97 ? 9.288 -4.695 -7.786 1.00 92.69 97 LEU A O 1
ATOM 804 N N . ILE A 1 98 ? 8.888 -2.500 -7.526 1.00 93.12 98 ILE A N 1
ATOM 805 C CA . ILE A 1 98 ? 7.440 -2.624 -7.690 1.00 93.12 98 ILE A CA 1
ATOM 806 C C . ILE A 1 98 ? 7.153 -3.008 -9.136 1.00 93.12 98 ILE A C 1
ATOM 808 O O . ILE A 1 98 ? 7.409 -2.233 -10.055 1.00 93.12 98 ILE A O 1
ATOM 812 N N . ASN A 1 99 ? 6.555 -4.175 -9.306 1.00 93.00 99 ASN A N 1
ATOM 813 C CA . ASN A 1 99 ? 6.027 -4.636 -10.579 1.00 93.00 99 ASN A CA 1
ATOM 814 C C . ASN A 1 99 ? 4.497 -4.724 -10.554 1.00 93.00 99 ASN A C 1
ATOM 816 O O . ASN A 1 99 ? 3.866 -4.635 -11.603 1.00 93.00 99 ASN A O 1
ATOM 820 N N . ASP A 1 100 ? 3.896 -4.848 -9.365 1.00 92.81 100 ASP A N 1
ATOM 821 C CA . ASP A 1 100 ? 2.445 -4.831 -9.231 1.00 92.81 100 ASP A CA 1
ATOM 822 C C . ASP A 1 100 ? 1.937 -4.084 -7.990 1.00 92.81 100 ASP A C 1
ATOM 824 O O . ASP A 1 100 ? 2.638 -3.900 -6.988 1.00 92.81 100 ASP A O 1
ATOM 828 N N . LEU A 1 101 ? 0.682 -3.648 -8.086 1.00 94.31 101 LEU A N 1
ATOM 829 C CA . LEU A 1 101 ? -0.076 -2.951 -7.061 1.00 94.31 101 LEU A CA 1
ATOM 830 C C . LEU A 1 101 ? -1.449 -3.602 -6.873 1.00 94.31 101 LEU A C 1
ATOM 832 O O . LEU A 1 101 ? -2.234 -3.749 -7.816 1.00 94.31 101 LEU A O 1
ATOM 836 N N . GLU A 1 102 ? -1.767 -3.870 -5.613 1.00 95.25 102 GLU A N 1
ATOM 837 C CA . GLU A 1 102 ? -3.098 -4.234 -5.137 1.00 95.25 102 GLU A CA 1
ATOM 838 C C . GLU A 1 102 ? -3.549 -3.276 -4.035 1.00 95.25 102 GLU A C 1
ATOM 840 O O . GLU A 1 102 ? -2.743 -2.579 -3.410 1.00 95.25 102 GLU A O 1
ATOM 845 N N . TYR A 1 103 ? -4.855 -3.227 -3.792 1.00 96.31 103 TYR A N 1
ATOM 846 C CA . TYR A 1 103 ? -5.417 -2.440 -2.708 1.00 96.31 103 TYR A CA 1
ATOM 847 C C . TYR A 1 103 ? -6.692 -3.071 -2.159 1.00 96.31 103 TYR A C 1
ATOM 849 O O . TYR A 1 103 ? -7.406 -3.784 -2.861 1.00 96.31 103 TYR A O 1
ATOM 857 N N . ILE A 1 104 ? -6.978 -2.767 -0.897 1.00 97.00 104 ILE A N 1
ATOM 858 C CA . ILE A 1 104 ? -8.207 -3.142 -0.204 1.00 97.00 104 ILE A CA 1
ATOM 859 C C . ILE A 1 104 ? -8.790 -1.857 0.376 1.00 97.00 104 ILE A C 1
ATOM 861 O O . ILE A 1 104 ? -8.123 -1.180 1.161 1.00 97.00 104 ILE A O 1
ATOM 865 N N . VAL A 1 105 ? -10.003 -1.502 -0.046 1.00 96.94 105 VAL A N 1
ATOM 866 C CA . VAL A 1 105 ? -10.744 -0.350 0.487 1.00 96.94 105 VAL A CA 1
ATOM 867 C C . VAL A 1 105 ? -11.349 -0.729 1.836 1.00 96.94 105 VAL A C 1
ATOM 869 O O . VAL A 1 105 ? -11.785 -1.863 2.018 1.00 96.94 105 VAL A O 1
ATOM 872 N N . THR A 1 106 ? -11.366 0.214 2.771 1.00 95.44 106 THR A N 1
ATOM 873 C CA . THR A 1 106 ? -12.025 0.071 4.076 1.00 95.44 106 THR A CA 1
ATOM 874 C C . THR A 1 106 ? -13.016 1.208 4.289 1.00 95.44 106 THR A C 1
ATOM 876 O O . THR A 1 106 ? -12.943 2.226 3.598 1.00 95.44 106 THR A O 1
ATOM 879 N N . ASP A 1 107 ? -13.910 1.077 5.267 1.00 93.25 107 ASP A N 1
ATOM 880 C CA . ASP A 1 107 ? -14.921 2.104 5.542 1.00 93.25 107 ASP A CA 1
ATOM 881 C C . ASP A 1 107 ? -14.340 3.249 6.380 1.00 93.25 107 ASP A C 1
ATOM 883 O O . ASP A 1 107 ? -14.809 4.389 6.341 1.00 93.25 107 ASP A O 1
ATOM 887 N N . SER A 1 108 ? -13.262 2.975 7.122 1.00 93.81 108 SER A N 1
ATOM 888 C CA . SER A 1 108 ? -12.598 3.968 7.963 1.00 93.81 108 SER A CA 1
ATOM 889 C C . SER A 1 108 ? -11.073 3.860 7.970 1.00 93.81 108 SER A C 1
ATOM 891 O O . SER A 1 108 ? -10.474 2.837 7.635 1.00 93.81 108 SER A O 1
ATOM 893 N N . GLU A 1 109 ? -10.411 4.931 8.419 1.00 93.06 109 GLU A N 1
ATOM 894 C CA . GLU A 1 109 ? -8.959 4.930 8.647 1.00 93.06 109 GLU A CA 1
ATOM 895 C C . GLU A 1 109 ? -8.530 3.955 9.753 1.00 93.06 109 GLU A C 1
ATOM 897 O O . GLU A 1 109 ? -7.406 3.452 9.728 1.00 93.06 109 GLU A O 1
ATOM 902 N N . 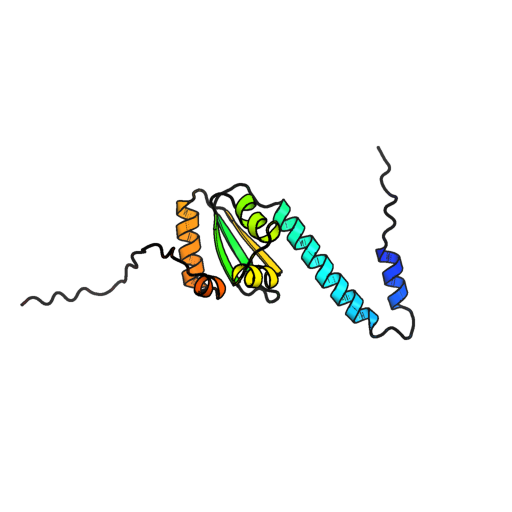LYS A 1 110 ? -9.407 3.714 10.737 1.00 92.69 110 LYS A N 1
ATOM 903 C CA . LYS A 1 110 ? -9.143 2.794 11.851 1.00 92.69 110 LYS A CA 1
ATOM 904 C C . LYS A 1 110 ? -9.127 1.351 11.360 1.00 92.69 110 LYS A C 1
ATOM 906 O O . LYS A 1 110 ? -8.229 0.601 11.720 1.00 92.69 110 LYS A O 1
ATOM 911 N N . GLU A 1 111 ? -10.067 0.983 10.498 1.00 93.88 111 GLU A N 1
ATOM 912 C CA . GLU A 1 111 ? -10.062 -0.326 9.843 1.00 93.88 111 GLU A CA 1
ATOM 913 C C . GLU A 1 111 ? -8.842 -0.509 8.949 1.00 93.88 111 GLU A C 1
ATOM 915 O O . GLU A 1 111 ? -8.192 -1.544 9.041 1.00 93.88 111 GLU A O 1
ATOM 920 N N . ALA A 1 112 ? -8.467 0.505 8.159 1.00 94.06 112 ALA A N 1
ATOM 921 C CA . ALA A 1 112 ? -7.246 0.450 7.353 1.00 94.06 112 ALA A CA 1
ATOM 922 C C . ALA A 1 112 ? -6.002 0.193 8.220 1.00 94.06 112 ALA A C 1
ATOM 924 O O . ALA A 1 112 ? -5.106 -0.544 7.822 1.00 94.06 112 ALA A O 1
ATOM 925 N N . LEU A 1 113 ? -5.945 0.785 9.416 1.00 92.81 113 LEU A N 1
ATOM 926 C CA . LEU A 1 113 ? -4.862 0.554 10.370 1.00 92.81 113 LEU A CA 1
ATOM 927 C C . LEU A 1 113 ? -4.856 -0.889 10.903 1.00 92.81 113 LEU A C 1
ATOM 929 O O . LEU A 1 113 ? -3.807 -1.530 10.931 1.00 92.81 113 LEU A O 1
ATOM 933 N N . LEU A 1 114 ? -6.014 -1.409 11.318 1.00 93.25 114 LEU A N 1
ATOM 934 C CA . LEU A 1 114 ? -6.132 -2.782 11.824 1.00 93.25 114 LEU A CA 1
ATOM 935 C C . LEU A 1 114 ? -5.810 -3.813 10.736 1.00 93.25 114 LEU A C 1
ATOM 937 O O . LEU A 1 114 ? -5.087 -4.780 10.989 1.00 93.25 114 LEU A O 1
ATOM 941 N N . LEU A 1 115 ? -6.309 -3.580 9.522 1.00 93.62 115 LEU A N 1
ATOM 942 C CA . LEU A 1 115 ? -6.061 -4.420 8.360 1.00 93.62 115 LEU A CA 1
ATOM 943 C C . LEU A 1 115 ? -4.577 -4.417 7.989 1.00 93.62 115 LEU A C 1
ATOM 945 O O . LEU A 1 115 ? -3.988 -5.485 7.856 1.00 93.62 115 LEU A O 1
ATOM 949 N N . GLU A 1 116 ? -3.943 -3.246 7.893 1.00 95.19 116 GLU A N 1
ATOM 950 C CA . GLU A 1 116 ? -2.503 -3.135 7.635 1.00 95.19 116 GLU A CA 1
ATOM 951 C C . GLU A 1 116 ? -1.705 -3.944 8.656 1.00 95.19 116 GLU A C 1
ATOM 953 O O . GLU A 1 116 ? -0.842 -4.736 8.279 1.00 95.19 116 GLU A O 1
ATOM 958 N N . MET A 1 117 ? -2.013 -3.784 9.943 1.00 91.25 117 MET A N 1
ATOM 959 C CA . MET A 1 117 ? -1.300 -4.489 11.000 1.00 91.25 117 MET A CA 1
ATOM 960 C C . MET A 1 117 ? -1.461 -6.008 10.880 1.00 91.25 117 MET A C 1
ATOM 962 O O . MET A 1 117 ? -0.476 -6.736 11.010 1.00 91.25 117 MET A O 1
ATOM 966 N N . SER A 1 118 ? -2.674 -6.483 10.586 1.00 93.81 118 SER A N 1
ATOM 967 C CA . SER A 1 118 ? -2.954 -7.902 10.346 1.00 93.81 118 SER A CA 1
ATOM 968 C C . SER A 1 118 ? -2.162 -8.446 9.152 1.00 93.81 118 SER A C 1
ATOM 970 O O . SER A 1 118 ? -1.495 -9.480 9.260 1.00 93.81 118 SER A O 1
ATOM 972 N N . LEU A 1 119 ? -2.152 -7.719 8.032 1.00 94.31 119 LEU A N 1
ATOM 973 C CA . LEU A 1 119 ? -1.447 -8.131 6.822 1.00 94.31 119 LEU A CA 1
ATOM 974 C C . LEU A 1 119 ? 0.079 -8.102 7.020 1.00 94.31 119 LEU A C 1
ATOM 976 O O . LEU A 1 119 ? 0.758 -9.061 6.664 1.00 94.31 119 LEU A O 1
ATOM 980 N N . ILE A 1 120 ? 0.638 -7.061 7.646 1.00 93.56 120 ILE A N 1
ATOM 981 C CA . ILE A 1 120 ? 2.076 -6.997 7.960 1.00 93.56 120 ILE A CA 1
ATOM 982 C C . ILE A 1 120 ? 2.470 -8.124 8.918 1.00 93.56 120 ILE A C 1
ATOM 984 O O . ILE A 1 120 ? 3.530 -8.723 8.744 1.00 93.56 120 ILE A O 1
ATOM 988 N N . HIS A 1 121 ? 1.642 -8.434 9.918 1.00 90.31 121 HIS A N 1
ATOM 989 C CA . HIS A 1 121 ? 1.917 -9.532 10.844 1.00 90.31 121 HIS A CA 1
ATOM 990 C C . HIS A 1 121 ? 1.937 -10.892 10.135 1.00 90.31 121 HIS A C 1
ATOM 992 O O . HIS A 1 121 ? 2.809 -11.718 10.416 1.00 90.31 121 HIS A O 1
ATOM 998 N N . THR A 1 122 ? 1.002 -11.092 9.206 1.00 92.88 122 THR A N 1
ATOM 999 C CA . THR A 1 122 ? 0.833 -12.335 8.445 1.00 92.88 122 THR A CA 1
ATOM 1000 C C . THR A 1 122 ? 1.954 -12.531 7.425 1.00 92.88 122 THR A C 1
ATOM 1002 O O . THR A 1 122 ? 2.589 -13.581 7.408 1.00 92.88 122 THR A O 1
ATOM 1005 N N . TYR A 1 123 ? 2.237 -11.512 6.609 1.00 94.31 123 TYR A N 1
ATOM 1006 C CA . TYR A 1 123 ? 3.142 -11.628 5.459 1.00 94.31 123 TYR A CA 1
ATOM 1007 C C . TYR A 1 123 ? 4.577 -11.174 5.737 1.00 94.31 123 TYR A C 1
ATOM 1009 O O . TYR A 1 123 ? 5.484 -11.550 5.004 1.00 94.31 123 TYR A O 1
ATOM 1017 N N . LYS A 1 124 ? 4.800 -10.366 6.782 1.00 92.50 124 LYS A N 1
ATOM 1018 C CA . LYS A 1 124 ? 6.110 -9.812 7.181 1.00 92.50 124 LYS A CA 1
ATOM 1019 C C . LYS A 1 124 ? 6.947 -9.273 6.004 1.00 92.50 124 LYS A C 1
ATOM 1021 O O . LYS A 1 124 ? 8.090 -9.702 5.833 1.00 92.50 124 LYS A O 1
ATOM 1026 N N . PRO A 1 125 ? 6.429 -8.316 5.211 1.00 94.19 125 PRO A N 1
ATOM 1027 C CA . PRO A 1 125 ? 7.114 -7.882 3.999 1.00 94.19 125 PRO A CA 1
ATOM 1028 C C . PRO A 1 125 ? 8.496 -7.278 4.296 1.00 94.19 125 PRO A C 1
ATOM 1030 O O . PRO A 1 125 ? 8.653 -6.545 5.284 1.00 94.19 125 PRO A O 1
ATOM 1033 N N . PRO A 1 126 ? 9.499 -7.505 3.431 1.00 92.81 126 PRO A N 1
ATOM 1034 C CA . PRO A 1 126 ? 10.878 -7.102 3.685 1.00 92.81 126 PRO A CA 1
ATOM 1035 C C . PRO A 1 126 ? 11.019 -5.586 3.840 1.00 92.81 126 PRO A C 1
ATOM 1037 O O . PRO A 1 126 ? 11.719 -5.117 4.743 1.00 92.81 126 PRO A O 1
ATOM 1040 N N . PHE A 1 127 ? 10.310 -4.794 3.028 1.00 91.31 127 PHE A N 1
ATOM 1041 C CA . PHE A 1 127 ? 10.399 -3.339 3.116 1.00 91.31 127 PHE A CA 1
ATOM 1042 C C . PHE A 1 127 ? 9.627 -2.769 4.307 1.00 91.31 127 PHE A C 1
ATOM 1044 O O . PHE A 1 127 ? 10.006 -1.708 4.788 1.00 91.31 127 PHE A O 1
ATOM 1051 N N . ASN A 1 128 ? 8.626 -3.458 4.867 1.00 90.81 128 ASN A N 1
ATOM 1052 C CA . ASN A 1 128 ? 8.009 -3.023 6.128 1.00 90.81 128 ASN A CA 1
ATOM 1053 C C . ASN A 1 128 ? 8.964 -3.151 7.317 1.00 90.81 128 ASN A C 1
ATOM 1055 O O . ASN A 1 128 ? 8.878 -2.358 8.247 1.00 90.81 128 ASN A O 1
ATOM 1059 N N . ILE A 1 129 ? 9.883 -4.120 7.290 1.00 82.94 129 ILE A N 1
ATOM 1060 C CA . ILE A 1 129 ? 10.924 -4.280 8.315 1.00 82.94 129 ILE A CA 1
ATOM 1061 C C . ILE A 1 129 ? 12.037 -3.250 8.090 1.00 82.94 129 ILE A C 1
ATOM 1063 O O . ILE A 1 129 ? 12.462 -2.575 9.024 1.00 82.94 129 ILE A O 1
ATOM 1067 N N . GLN A 1 130 ? 12.488 -3.097 6.842 1.00 74.56 130 GLN A N 1
ATOM 1068 C CA . GLN A 1 130 ? 13.601 -2.211 6.487 1.00 74.56 130 GLN A CA 1
ATOM 1069 C C . GLN A 1 130 ? 13.256 -0.718 6.586 1.00 74.56 130 GLN A C 1
ATOM 1071 O O . GLN A 1 130 ? 14.157 0.086 6.830 1.00 74.56 130 GLN A O 1
ATOM 1076 N N . LEU A 1 131 ? 11.988 -0.341 6.381 1.00 70.19 131 LEU A N 1
ATOM 1077 C CA . LEU A 1 131 ? 11.481 1.038 6.451 1.00 70.19 131 LEU A CA 1
ATOM 1078 C C . LEU A 1 131 ? 10.895 1.396 7.827 1.00 70.19 131 LEU A C 1
ATOM 1080 O O . LEU A 1 131 ? 10.179 2.391 7.930 1.00 70.19 131 LEU A O 1
ATOM 1084 N N . LYS A 1 132 ? 11.150 0.601 8.878 1.00 65.19 132 LYS A N 1
ATOM 1085 C CA . LYS A 1 132 ? 10.727 0.934 10.246 1.00 65.19 132 LYS A CA 1
ATOM 1086 C C . LYS A 1 132 ? 11.470 2.168 10.762 1.00 65.19 132 LYS A C 1
ATOM 1088 O O . LYS A 1 132 ? 12.435 2.053 11.506 1.00 65.19 132 LYS A O 1
ATOM 1093 N N . ASP A 1 133 ? 10.943 3.335 10.422 1.00 53.34 133 ASP A N 1
ATOM 1094 C CA . ASP A 1 133 ? 11.231 4.596 11.087 1.00 53.34 133 ASP A CA 1
ATOM 1095 C C . ASP A 1 133 ? 9.983 4.985 11.905 1.00 53.34 133 ASP A C 1
ATOM 1097 O O . ASP A 1 133 ? 8.956 5.426 11.389 1.00 53.34 133 ASP A O 1
ATOM 1101 N N . GLY A 1 134 ? 10.038 4.726 13.213 1.00 46.56 134 GLY A N 1
ATOM 1102 C CA . GLY A 1 134 ? 9.271 5.456 14.231 1.00 46.56 134 GLY A CA 1
ATOM 1103 C C . GLY A 1 134 ? 7.754 5.254 14.366 1.00 46.56 134 GLY A C 1
ATOM 1104 O O . GLY A 1 134 ? 7.199 5.783 15.321 1.00 46.56 134 GLY A O 1
ATOM 1105 N N . THR A 1 135 ? 7.055 4.493 13.515 1.00 49.12 135 THR A N 1
ATOM 1106 C CA . THR A 1 135 ? 5.594 4.268 13.681 1.00 49.12 135 THR A CA 1
ATOM 1107 C C . THR A 1 135 ? 5.275 2.815 14.037 1.00 49.12 135 THR A C 1
ATOM 1109 O O . THR A 1 135 ? 4.617 2.093 13.296 1.00 49.12 135 THR A O 1
ATOM 1112 N N . SER A 1 136 ? 5.782 2.348 15.181 1.00 50.53 136 SER A N 1
ATOM 1113 C CA . SER A 1 136 ? 5.262 1.119 15.788 1.00 50.53 136 SER A CA 1
ATOM 1114 C C . SER A 1 136 ? 4.018 1.492 16.583 1.00 50.53 136 SER A C 1
ATOM 1116 O O . SER A 1 136 ? 4.129 2.050 17.671 1.00 50.53 136 SER A O 1
ATOM 1118 N N . TYR A 1 137 ? 2.831 1.222 16.043 1.00 50.31 137 TYR A N 1
ATOM 1119 C CA . TYR A 1 137 ? 1.605 1.351 16.824 1.00 50.31 137 TYR A CA 1
ATOM 1120 C C . TYR A 1 137 ? 1.646 0.322 17.966 1.00 50.31 137 TYR A C 1
ATOM 1122 O O . TYR A 1 137 ? 1.871 -0.862 17.691 1.00 50.31 137 TYR A O 1
ATOM 1130 N N . PRO A 1 138 ? 1.490 0.730 19.238 1.00 53.00 138 PRO A N 1
ATOM 1131 C CA . PRO A 1 138 ? 1.370 -0.229 20.324 1.00 53.00 138 PRO A CA 1
ATOM 1132 C C . PRO A 1 138 ? 0.106 -1.056 20.086 1.00 53.00 138 PRO A C 1
ATOM 1134 O O . PRO A 1 138 ? -0.977 -0.504 19.897 1.00 53.00 138 PRO A O 1
ATOM 1137 N N . TYR A 1 139 ? 0.246 -2.377 20.069 1.00 56.56 139 TYR A N 1
ATOM 1138 C CA . TYR A 1 139 ? -0.882 -3.293 19.976 1.00 56.56 139 TYR A CA 1
ATOM 1139 C C . TYR A 1 139 ? -0.845 -4.277 21.134 1.00 56.56 139 TYR A C 1
ATOM 1141 O O . TYR A 1 139 ? 0.218 -4.738 21.550 1.00 56.56 139 TYR A O 1
ATOM 1149 N N . ILE A 1 140 ? -2.026 -4.591 21.657 1.00 57.69 140 ILE A N 1
ATOM 1150 C CA . ILE A 1 140 ? -2.190 -5.583 22.7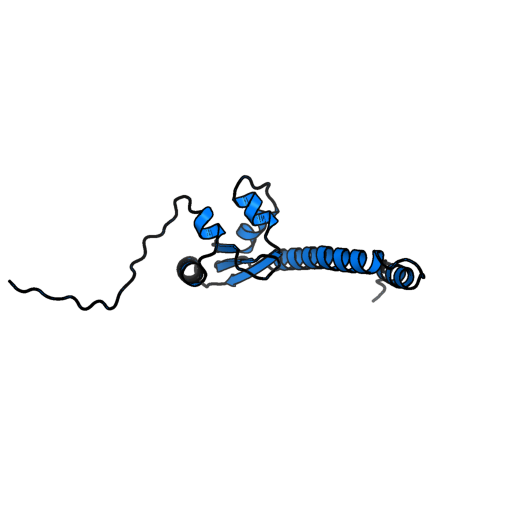13 1.00 57.69 140 ILE A CA 1
ATOM 1151 C C . ILE A 1 140 ? -2.440 -6.919 22.025 1.00 57.69 140 ILE A C 1
ATOM 1153 O O . ILE A 1 140 ? -3.485 -7.135 21.413 1.00 57.69 140 ILE A O 1
ATOM 1157 N N . LYS A 1 141 ? -1.461 -7.818 22.106 1.00 63.56 141 LYS A N 1
ATOM 1158 C CA . LYS A 1 141 ? -1.645 -9.216 21.727 1.00 63.56 141 LYS A CA 1
ATOM 1159 C C . LYS A 1 141 ? -2.245 -9.947 22.924 1.00 63.56 141 LYS A C 1
ATOM 1161 O O . LYS A 1 141 ? -1.544 -10.180 23.902 1.00 63.56 141 LYS A O 1
ATOM 1166 N N . ILE A 1 142 ? -3.524 -10.305 22.853 1.00 67.88 142 ILE A N 1
ATOM 1167 C CA . ILE A 1 142 ? -4.144 -11.167 23.865 1.00 67.88 142 ILE A CA 1
ATOM 1168 C C . ILE A 1 142 ? -3.669 -12.599 23.594 1.00 67.88 142 ILE A C 1
ATOM 1170 O O . ILE A 1 142 ? -4.035 -13.197 22.582 1.00 67.88 142 ILE A O 1
ATOM 1174 N N . THR A 1 143 ? -2.804 -13.132 24.456 1.00 70.38 143 THR A N 1
ATOM 1175 C CA . THR A 1 143 ? -2.444 -14.555 24.457 1.00 70.38 143 THR A CA 1
ATOM 1176 C C . THR A 1 143 ? -3.353 -15.296 25.435 1.00 70.38 143 THR A C 1
ATOM 1178 O O . THR A 1 143 ? -3.732 -14.761 26.473 1.00 70.38 143 THR A O 1
ATOM 1181 N N . ASN A 1 144 ? -3.731 -16.536 25.112 1.00 72.31 144 ASN A N 1
ATOM 1182 C CA . ASN A 1 144 ? -4.592 -17.361 25.971 1.00 72.31 144 ASN A CA 1
ATOM 1183 C C . ASN A 1 144 ? -3.787 -18.039 27.101 1.00 72.31 144 ASN A C 1
ATOM 1185 O O . ASN A 1 144 ? -3.984 -19.214 27.414 1.00 72.31 144 ASN A O 1
ATOM 1189 N N . GLU A 1 145 ? -2.802 -17.327 27.649 1.00 73.38 145 GLU A N 1
ATOM 1190 C CA . GLU A 1 145 ? -1.909 -17.855 28.672 1.00 73.38 145 GLU A CA 1
ATOM 1191 C C . GLU A 1 145 ? -2.662 -18.030 29.988 1.00 73.38 145 GLU A C 1
ATOM 1193 O O . GLU A 1 145 ? -3.318 -17.123 30.502 1.00 73.38 145 GLU A O 1
ATOM 1198 N N . LYS A 1 146 ? -2.571 -19.241 30.540 1.00 63.84 146 LYS A N 1
ATOM 1199 C CA . LYS A 1 146 ? -3.177 -19.577 31.824 1.00 63.84 146 LYS A CA 1
ATOM 1200 C C . LYS A 1 146 ? -2.440 -18.792 32.908 1.00 63.84 146 LYS A C 1
ATOM 1202 O O . LYS A 1 146 ? -1.300 -19.118 33.234 1.00 63.84 146 LYS A O 1
ATOM 1207 N N . ILE A 1 147 ? -3.090 -17.781 33.479 1.00 69.06 147 ILE A N 1
ATOM 1208 C CA . ILE A 1 147 ? -2.565 -17.049 34.634 1.00 69.06 147 ILE A CA 1
ATOM 1209 C C . ILE A 1 147 ? -2.416 -18.060 35.780 1.00 69.06 147 ILE A C 1
ATOM 1211 O O . ILE A 1 147 ? -3.404 -18.495 36.374 1.00 69.06 147 ILE A O 1
ATOM 1215 N N . ARG A 1 148 ? -1.181 -18.490 36.072 1.00 59.91 148 ARG A N 1
ATOM 1216 C CA . ARG A 1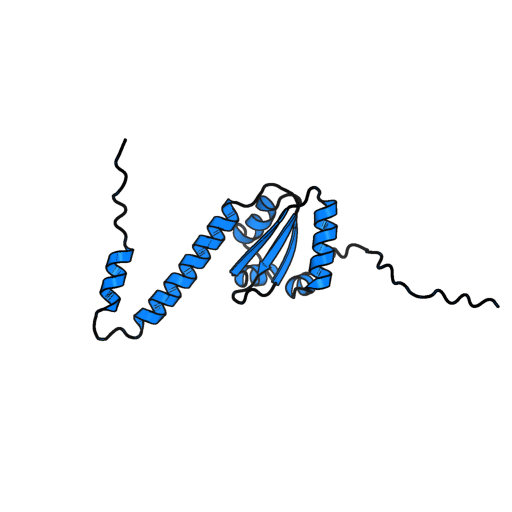 148 ? -0.897 -19.279 37.276 1.00 59.91 148 ARG A CA 1
ATOM 1217 C C . ARG A 1 148 ? -0.999 -18.328 38.458 1.00 59.91 148 ARG A C 1
ATOM 1219 O O . ARG A 1 148 ? -0.081 -17.562 38.719 1.00 59.91 148 ARG A O 1
ATOM 1226 N N . SER A 1 149 ? -2.116 -18.379 39.175 1.00 61.69 149 SER A N 1
ATOM 1227 C CA . SER A 1 149 ? -2.213 -17.762 40.492 1.00 61.69 149 SER A CA 1
ATOM 1228 C C . SER A 1 149 ? -1.330 -18.551 41.463 1.00 61.69 149 SER A C 1
ATOM 1230 O O . SER A 1 149 ? -1.758 -19.559 42.028 1.00 61.69 149 SER A O 1
ATOM 1232 N N . SER A 1 150 ? -0.084 -18.130 41.648 1.00 57.62 150 SER A N 1
ATOM 1233 C CA . SER A 1 150 ? 0.691 -18.503 42.827 1.00 57.62 150 SER A CA 1
ATOM 1234 C C . SER A 1 150 ? 0.120 -17.728 44.013 1.00 57.62 150 SER A C 1
ATOM 1236 O O . SER A 1 150 ? 0.441 -16.561 44.214 1.00 57.62 150 SER A O 1
ATOM 1238 N N . ARG A 1 151 ? -0.796 -18.366 44.748 1.00 54.16 151 ARG A N 1
ATOM 1239 C CA . ARG A 1 151 ? -1.115 -17.964 46.119 1.00 54.16 151 ARG A CA 1
ATOM 1240 C C . ARG A 1 151 ? 0.048 -18.417 47.000 1.00 54.16 151 ARG A C 1
ATOM 1242 O O . ARG A 1 151 ? 0.304 -19.617 47.081 1.00 54.16 151 ARG A O 1
ATOM 1249 N N . SER A 1 152 ? 0.716 -17.457 47.619 1.00 52.31 152 SER A N 1
ATOM 1250 C CA . SER A 1 152 ? 1.509 -17.614 48.838 1.00 52.31 152 SER A CA 1
ATOM 1251 C C . SER A 1 152 ? 1.010 -16.575 49.822 1.00 52.31 152 SER A C 1
ATOM 1253 O O . SER A 1 152 ? 0.943 -15.404 49.379 1.00 52.31 152 SER A O 1
#

Organism: Listeria grayi (NCBI:txid1641)

Foldseek 3Di:
DDDDDDPPPPVVVVVVVVPDPPPPPVVVVVVVVCVVVVLVVVQVVVLVPFFQAWWKKFFAFPVRATQDIDTDRGRNVVVVVLVVDDDDDLSNVSSVRGSDMDIDGDPDSVVRVVVSVVCCVVRVHPSVVVVPDDDDDDDDDDDPDDPPPPDD

Radius of gyration: 23.13 Å; chains: 1; bounding box: 40×32×91 Å

pLDDT: mean 76.9, std 19.74, range [33.41, 97.06]

InterPro domains:
  IPR000305 GIY-YIG endonuclease [PF01541] (54-125)
  IPR000305 GIY-YIG endonuclease [PS50164] (52-129)
  IPR000305 GIY-YIG endonuclease [SM00465] (53-133)
  IPR035901 GIY-YIG endonuclease superfamily [G3DSA:3.40.1440.10] (39-137)
  IPR035901 GIY-YIG endonuclease superfamily [SSF82771] (53-134)
  IPR047296 UvrC/Cho-like, GIY-YIG domain [cd10434] (50-129)
  IPR050066 UvrABC system protein C [PTHR30562] (43-147)

Secondary structure (DSSP, 8-state):
---------HHHHHHHGGGSTT-HHHHHHHHHHHHHHHHHHHHHHHHHS--SS-EEEEEE-TT--EEEEEEES-HHHHHHHHHHS---HHHHHHHHH--EEEEEE-SSHHHHHHHHHHHHHHH--HHHHHT-SS------------------